Protein AF-A0A8J8KP18-F1 (afdb_monomer_lite)

pLDDT: mean 83.22, std 19.63, range [37.53, 98.75]

Structure (mmCIF, N/CA/C/O backbone):
data_AF-A0A8J8KP18-F1
#
_entry.id   AF-A0A8J8KP18-F1
#
loop_
_atom_site.group_PDB
_atom_site.id
_atom_site.type_symbol
_atom_site.label_atom_id
_atom_site.label_alt_id
_atom_site.label_comp_id
_atom_site.label_asym_id
_atom_site.label_entity_id
_atom_site.label_seq_id
_atom_site.pdbx_PDB_ins_code
_atom_site.Cartn_x
_atom_site.Cartn_y
_atom_site.Cartn_z
_atom_site.occupancy
_atom_site.B_iso_or_equiv
_atom_site.auth_seq_id
_atom_site.auth_comp_id
_atom_site.auth_asym_id
_atom_site.auth_atom_id
_atom_site.pdbx_PDB_model_num
ATOM 1 N N . MET A 1 1 ? -26.779 -84.707 -42.928 1.00 37.53 1 MET A N 1
ATOM 2 C CA . MET A 1 1 ? -25.324 -84.466 -42.802 1.00 37.53 1 MET A CA 1
ATOM 3 C C . MET A 1 1 ? -25.080 -83.561 -41.603 1.00 37.53 1 MET A C 1
ATOM 5 O O . MET A 1 1 ? -25.802 -82.592 -41.427 1.00 37.53 1 MET A O 1
ATOM 9 N N . LEU A 1 2 ? -24.128 -83.945 -40.756 1.00 44.22 2 LEU A N 1
ATOM 10 C CA . LEU A 1 2 ? -23.716 -83.293 -39.510 1.00 44.22 2 LEU A CA 1
ATOM 11 C C . LEU A 1 2 ? -22.805 -82.083 -39.802 1.00 44.22 2 LEU A C 1
ATOM 13 O O . LEU A 1 2 ? -21.944 -82.216 -40.669 1.00 44.22 2 LEU A O 1
ATOM 17 N N . ARG A 1 3 ? -22.885 -80.995 -39.017 1.00 39.28 3 ARG A N 1
ATOM 18 C CA . ARG A 1 3 ? -21.723 -80.375 -38.334 1.00 39.28 3 ARG A CA 1
ATOM 19 C C . ARG A 1 3 ? -22.136 -79.236 -37.387 1.00 39.28 3 ARG A C 1
ATOM 21 O O . ARG A 1 3 ? -22.910 -78.354 -37.732 1.00 39.28 3 ARG A O 1
ATOM 2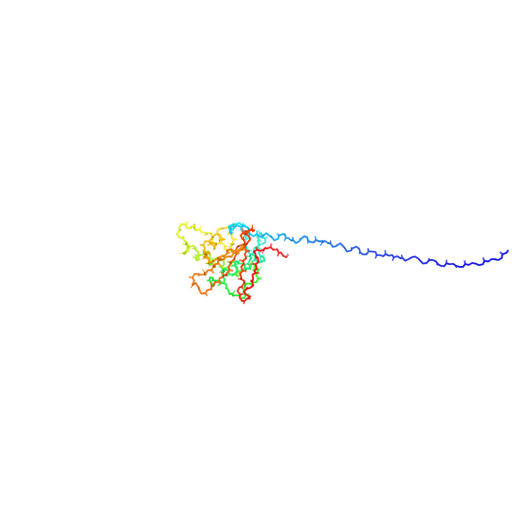8 N N . ARG A 1 4 ? -21.583 -79.328 -36.175 1.00 48.91 4 ARG A N 1
ATOM 29 C CA . ARG A 1 4 ? -21.587 -78.370 -35.059 1.00 48.91 4 ARG A CA 1
ATOM 30 C C . ARG A 1 4 ? -20.893 -77.057 -35.449 1.00 48.91 4 ARG A C 1
ATOM 32 O O . ARG A 1 4 ? -19.968 -77.110 -36.252 1.00 48.91 4 ARG A O 1
ATOM 39 N N . ASN A 1 5 ? -21.230 -75.949 -34.780 1.00 40.16 5 ASN A N 1
ATOM 40 C CA . ASN A 1 5 ? -20.270 -75.190 -33.960 1.00 40.16 5 ASN A CA 1
ATOM 41 C C . ASN A 1 5 ? -20.945 -74.079 -33.137 1.00 40.16 5 ASN A C 1
ATOM 43 O O . ASN A 1 5 ? -21.785 -73.331 -33.624 1.00 40.16 5 ASN A O 1
ATOM 47 N N . LEU A 1 6 ? -20.552 -74.025 -31.864 1.00 51.78 6 LEU A N 1
ATOM 48 C CA . LEU A 1 6 ? -20.885 -73.017 -30.860 1.00 51.78 6 LEU A CA 1
ATOM 49 C C . LEU A 1 6 ? -20.091 -71.729 -31.108 1.00 51.78 6 LEU A C 1
ATOM 51 O O . LEU A 1 6 ? -18.896 -71.806 -31.378 1.00 51.78 6 LEU A O 1
ATOM 55 N N . ALA A 1 7 ? -20.699 -70.571 -30.857 1.00 41.62 7 ALA A N 1
ATOM 56 C CA . ALA A 1 7 ? -19.970 -69.381 -30.426 1.00 41.62 7 ALA A CA 1
ATOM 57 C C . ALA A 1 7 ? -20.872 -68.520 -29.532 1.00 41.62 7 ALA A C 1
ATOM 59 O O . ALA A 1 7 ? -21.923 -68.040 -29.947 1.00 41.62 7 ALA A O 1
ATOM 60 N N . ARG A 1 8 ? -20.454 -68.381 -28.272 1.00 44.31 8 ARG A N 1
ATOM 61 C CA . ARG A 1 8 ? -20.996 -67.442 -27.288 1.00 44.31 8 ARG A CA 1
ATOM 62 C C . ARG A 1 8 ? -20.551 -66.036 -27.685 1.00 44.31 8 ARG A C 1
ATOM 64 O O . ARG A 1 8 ? -19.362 -65.852 -27.930 1.00 44.31 8 ARG A O 1
ATOM 71 N N . LEU A 1 9 ? -21.451 -65.056 -27.663 1.00 39.72 9 LEU A N 1
ATOM 72 C CA . LEU A 1 9 ? -21.063 -63.646 -27.664 1.00 39.72 9 LEU A CA 1
ATOM 73 C C . LEU A 1 9 ? -21.681 -62.959 -26.442 1.00 39.72 9 LEU A C 1
ATOM 75 O O . LEU A 1 9 ? -22.887 -62.750 -26.362 1.00 39.72 9 LEU A O 1
ATOM 79 N N . LEU A 1 10 ? -20.821 -62.680 -25.465 1.00 46.66 10 LEU A N 1
ATOM 80 C CA . LEU A 1 10 ? -21.050 -61.730 -24.382 1.00 46.66 10 LEU A CA 1
ATOM 81 C C . LEU A 1 10 ? -20.871 -60.326 -24.967 1.00 46.66 10 LEU A C 1
ATOM 83 O O . LEU A 1 10 ? -19.846 -60.082 -25.602 1.00 46.66 10 LEU A O 1
ATOM 87 N N . LEU A 1 11 ? -21.813 -59.411 -24.731 1.00 39.91 11 LEU A N 1
ATOM 88 C CA . LEU A 1 11 ? -21.579 -57.985 -24.952 1.00 39.91 11 LEU A CA 1
ATOM 89 C C . LEU A 1 11 ? -21.826 -57.212 -23.654 1.00 39.91 11 LEU A C 1
ATOM 91 O O . LEU A 1 11 ? -22.891 -57.271 -23.045 1.00 39.91 11 LEU A O 1
ATOM 95 N N . THR A 1 12 ? -20.758 -56.556 -23.232 1.00 42.47 12 THR A N 1
ATOM 96 C CA . THR A 1 12 ? -20.522 -55.810 -22.001 1.00 42.47 12 THR A CA 1
ATOM 97 C C . THR A 1 12 ? -21.304 -54.495 -21.989 1.00 42.47 12 THR A C 1
ATOM 99 O O . THR A 1 12 ? -21.245 -53.729 -22.948 1.00 42.47 12 THR A O 1
ATOM 102 N N . ALA A 1 13 ? -21.991 -54.194 -20.885 1.00 43.03 13 ALA A N 1
ATOM 103 C CA . ALA A 1 13 ? -22.559 -52.871 -20.637 1.00 43.03 13 ALA A CA 1
ATOM 104 C C . ALA A 1 13 ? -21.442 -51.913 -20.187 1.00 43.03 13 ALA A C 1
ATOM 106 O O . ALA A 1 13 ? -20.894 -52.064 -19.097 1.00 43.03 13 ALA A O 1
ATOM 107 N N . ALA A 1 14 ? -21.085 -50.943 -21.027 1.00 44.62 14 ALA A N 1
ATOM 108 C CA . ALA A 1 14 ? -20.187 -49.855 -20.653 1.00 44.62 14 ALA A CA 1
ATOM 109 C C . ALA A 1 14 ? -21.017 -48.701 -20.070 1.00 44.62 14 ALA A C 1
ATOM 111 O O . ALA A 1 14 ? -21.725 -48.011 -20.799 1.00 44.62 14 ALA A O 1
ATOM 112 N N . VAL A 1 15 ? -20.950 -48.503 -18.751 1.00 46.72 15 VAL A N 1
ATOM 113 C CA . VAL A 1 15 ? -21.490 -47.308 -18.088 1.00 46.72 15 VAL A CA 1
ATOM 114 C C . VAL A 1 15 ? -20.409 -46.233 -18.127 1.00 46.72 15 VAL A C 1
ATOM 116 O O . VAL A 1 15 ? -19.428 -46.300 -17.389 1.00 46.72 15 VAL A O 1
ATOM 119 N N . THR A 1 16 ? -20.558 -45.249 -19.008 1.00 43.06 16 THR A N 1
ATOM 120 C CA . THR A 1 16 ? -19.716 -44.051 -19.030 1.00 43.06 16 THR A CA 1
ATOM 121 C C . THR A 1 16 ? -20.241 -43.037 -18.015 1.00 43.06 16 THR A C 1
ATOM 123 O O . THR A 1 16 ? -21.253 -42.375 -18.234 1.00 43.06 16 THR A O 1
ATOM 126 N N . LEU A 1 17 ? -19.537 -42.897 -16.890 1.00 49.22 17 LEU A N 1
ATOM 127 C CA . LEU A 1 17 ? -19.678 -41.751 -15.992 1.00 49.22 17 LEU A CA 1
ATOM 128 C C . LEU A 1 17 ? -19.059 -40.527 -16.680 1.00 49.22 17 LEU A C 1
ATOM 130 O O . LEU A 1 17 ? -17.839 -40.400 -16.765 1.00 49.22 17 LEU A O 1
ATOM 134 N N . GLY A 1 18 ? -19.906 -39.645 -17.209 1.00 39.88 18 GLY A N 1
ATOM 135 C CA . GLY A 1 18 ? -19.484 -38.342 -17.711 1.00 39.88 18 GLY A CA 1
ATOM 136 C C . GLY A 1 18 ? -19.055 -37.455 -16.547 1.00 39.88 18 GLY A C 1
ATOM 137 O O . GLY A 1 18 ? -19.898 -36.930 -15.824 1.00 39.88 18 GLY A O 1
ATOM 138 N N . ILE A 1 19 ? -17.747 -37.292 -16.351 1.00 53.66 19 ILE A N 1
ATOM 139 C CA . ILE A 1 19 ? -17.216 -36.253 -15.469 1.00 53.66 19 ILE A CA 1
ATOM 140 C C . ILE A 1 19 ? -17.314 -34.940 -16.243 1.00 53.66 19 ILE A C 1
ATOM 142 O O . ILE A 1 19 ? -16.502 -34.663 -17.125 1.00 53.66 19 ILE A O 1
ATOM 146 N N . SER A 1 20 ? -18.324 -34.133 -15.928 1.00 50.19 20 SER A N 1
ATOM 147 C CA . SER A 1 20 ? -18.367 -32.737 -16.354 1.00 50.19 20 SER A CA 1
ATOM 148 C C . SER A 1 20 ? -17.272 -31.979 -15.607 1.00 50.19 20 SER A C 1
ATOM 150 O O . SER A 1 20 ? -17.487 -31.483 -14.503 1.00 50.19 20 SER A O 1
ATOM 152 N N . ALA A 1 21 ? -16.079 -31.905 -16.194 1.00 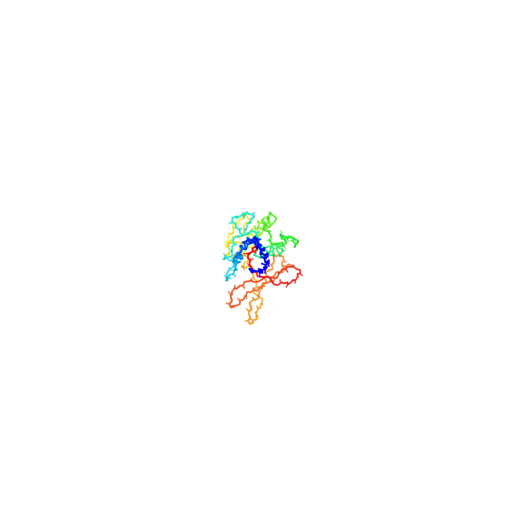49.97 21 ALA A N 1
ATOM 153 C CA . ALA A 1 21 ? -15.087 -30.922 -15.794 1.00 49.97 21 ALA A CA 1
ATOM 154 C C . ALA A 1 21 ? -15.620 -29.548 -16.216 1.00 49.97 21 ALA A C 1
ATOM 156 O O . ALA A 1 21 ? -15.448 -29.122 -17.358 1.00 49.97 21 ALA A O 1
ATOM 157 N N . ALA A 1 22 ? -16.308 -28.861 -15.304 1.00 45.72 22 ALA A N 1
ATOM 158 C CA . ALA A 1 22 ? -16.421 -27.419 -15.405 1.00 45.72 22 ALA A CA 1
ATOM 159 C C . ALA A 1 22 ? -14.992 -26.886 -15.272 1.00 45.72 22 ALA A C 1
ATOM 161 O O . ALA A 1 22 ? -14.440 -26.832 -14.175 1.00 45.72 22 ALA A O 1
ATOM 162 N N . ALA A 1 23 ? -14.361 -26.566 -16.402 1.00 44.38 23 ALA A N 1
ATOM 163 C CA . ALA A 1 23 ? -13.205 -25.695 -16.398 1.00 44.38 23 ALA A CA 1
ATOM 164 C C . ALA A 1 23 ? -13.703 -24.365 -15.828 1.00 44.38 23 ALA A C 1
ATOM 166 O O . ALA A 1 23 ? -14.296 -23.557 -16.542 1.00 44.38 23 ALA A O 1
ATOM 167 N N . GLY A 1 24 ? -13.549 -24.180 -14.516 1.00 37.81 24 GLY A N 1
ATOM 168 C CA . GLY A 1 24 ? -13.593 -22.855 -13.934 1.00 37.81 24 GLY A CA 1
ATOM 169 C C . GLY A 1 24 ? -12.534 -22.064 -14.678 1.00 37.81 24 GLY A C 1
ATOM 170 O O . GLY A 1 24 ? -11.343 -22.331 -14.528 1.00 37.81 24 GLY A O 1
ATOM 171 N N . VAL A 1 25 ? -12.959 -21.159 -15.556 1.00 42.75 25 VAL A N 1
ATOM 172 C CA . VAL A 1 25 ? -12.086 -20.070 -15.982 1.00 42.75 25 VAL A CA 1
ATOM 173 C C . VAL A 1 25 ? -11.545 -19.472 -14.685 1.00 42.75 25 VAL A C 1
ATOM 175 O O . VAL A 1 25 ? -12.370 -19.151 -13.824 1.00 42.75 25 VAL A O 1
ATOM 178 N N . PRO A 1 26 ? -10.214 -19.382 -14.481 1.00 42.69 26 PRO A N 1
ATOM 179 C CA . PRO A 1 26 ? -9.711 -18.650 -13.333 1.00 42.69 26 PRO A CA 1
ATOM 180 C C . PRO A 1 26 ? -10.384 -17.285 -13.394 1.00 42.69 26 PRO A C 1
ATOM 182 O O . PRO A 1 26 ? -10.367 -16.644 -14.451 1.00 42.69 26 PRO A O 1
ATOM 185 N N . ALA A 1 27 ? -11.070 -16.900 -12.314 1.00 40.56 27 ALA A N 1
ATOM 186 C CA . ALA A 1 27 ? -11.611 -15.559 -12.201 1.00 40.56 27 ALA A CA 1
ATOM 187 C C . ALA A 1 27 ? -10.452 -14.625 -12.545 1.00 40.56 27 ALA A C 1
ATOM 189 O O . ALA A 1 27 ? -9.392 -14.699 -11.923 1.00 40.56 27 ALA A O 1
ATOM 190 N N . SER A 1 28 ? -10.599 -13.884 -13.644 1.00 46.31 28 SER A N 1
ATOM 191 C CA . SER A 1 28 ? -9.519 -13.077 -14.186 1.00 46.31 28 SER A CA 1
ATOM 192 C C . SER A 1 28 ? -9.071 -12.120 -13.095 1.00 46.31 28 SER A C 1
ATOM 194 O O . SER A 1 28 ? -9.800 -11.189 -12.765 1.00 46.31 28 SER A O 1
ATOM 196 N N . ALA A 1 29 ? -7.878 -12.373 -12.561 1.00 51.84 29 ALA A N 1
ATOM 197 C CA . ALA A 1 29 ? -7.146 -11.473 -11.699 1.00 51.84 29 ALA A CA 1
ATOM 198 C C . ALA A 1 29 ? -7.139 -10.085 -12.339 1.00 51.84 29 ALA A C 1
ATOM 200 O O . ALA A 1 29 ? -6.414 -9.872 -13.314 1.00 51.84 29 ALA A O 1
ATOM 201 N N . HIS A 1 30 ? -7.950 -9.148 -11.839 1.00 60.38 30 HIS A N 1
ATOM 202 C CA . HIS A 1 30 ? -7.785 -7.767 -12.262 1.00 60.38 30 HIS A CA 1
ATOM 203 C C . HIS A 1 30 ? -6.461 -7.298 -11.664 1.00 60.38 30 HIS A C 1
ATOM 205 O O . HIS A 1 30 ? -6.235 -7.299 -10.452 1.00 60.38 30 HIS A O 1
ATOM 211 N N . LYS A 1 31 ? -5.522 -7.045 -12.569 1.00 58.91 31 LYS A N 1
ATOM 212 C CA . LYS A 1 31 ? -4.214 -6.505 -12.254 1.00 58.91 31 LYS A CA 1
ATOM 213 C C . LYS A 1 31 ? -4.290 -5.003 -12.410 1.00 58.91 31 LYS A C 1
ATOM 215 O O . LYS A 1 31 ? -4.893 -4.498 -13.350 1.00 58.91 31 LYS A O 1
ATOM 220 N N . VAL A 1 32 ? -3.639 -4.307 -11.497 1.00 61.47 32 VAL A N 1
ATOM 221 C CA . VAL A 1 32 ? -3.579 -2.852 -11.525 1.00 61.47 32 VAL A CA 1
ATOM 222 C C . VAL A 1 32 ? -2.628 -2.417 -12.630 1.00 61.47 32 VAL A C 1
ATOM 224 O O . VAL A 1 32 ? -1.440 -2.751 -12.593 1.00 61.47 32 VAL A O 1
ATOM 227 N N . TYR A 1 33 ? -3.138 -1.619 -13.561 1.00 63.97 33 TYR A N 1
ATOM 228 C CA . TYR A 1 33 ? -2.356 -0.959 -14.597 1.00 63.97 33 TYR A CA 1
ATOM 229 C C . TYR A 1 33 ? -2.345 0.545 -14.329 1.00 63.97 33 TYR A C 1
ATOM 231 O O . TYR A 1 33 ? -3.396 1.165 -14.236 1.00 63.97 33 TYR A O 1
ATOM 239 N N . GLY A 1 34 ? -1.167 1.164 -14.235 1.00 74.50 34 GLY A N 1
ATOM 240 C CA . GLY A 1 34 ? -1.099 2.626 -14.130 1.00 74.50 34 GLY A CA 1
ATOM 241 C C . GLY A 1 34 ? -1.108 3.152 -12.692 1.00 74.50 34 GLY A C 1
ATOM 242 O O . GLY A 1 34 ? -0.101 2.960 -12.000 1.00 74.50 34 GLY A O 1
ATOM 243 N N . SER A 1 35 ? -2.150 3.900 -12.308 1.00 85.75 35 SER A N 1
ATOM 244 C CA . SER A 1 35 ? -2.285 4.539 -10.985 1.00 85.75 35 SER A CA 1
ATOM 245 C C . SER A 1 35 ? -3.011 3.618 -10.014 1.00 85.75 35 SER A C 1
ATOM 247 O O . SER A 1 35 ? -3.837 2.801 -10.410 1.00 85.75 35 SER A O 1
ATOM 249 N N . TRP A 1 36 ? -2.725 3.753 -8.722 1.00 90.94 36 TRP A N 1
ATOM 250 C CA . TRP A 1 36 ? -3.378 2.931 -7.705 1.00 90.94 36 TRP A CA 1
ATOM 251 C C . TRP A 1 36 ? -4.834 3.325 -7.467 1.00 90.94 36 TRP A C 1
ATOM 253 O O . TRP A 1 36 ? -5.583 2.537 -6.902 1.00 90.94 36 TRP A O 1
ATOM 263 N N . SER A 1 37 ? -5.273 4.517 -7.887 1.00 87.50 37 SER A N 1
ATOM 264 C CA . SER A 1 37 ? -6.688 4.901 -7.764 1.00 87.50 37 SER A CA 1
ATOM 265 C C . SER A 1 37 ? -7.638 3.972 -8.520 1.00 87.50 37 SER A C 1
ATOM 267 O O . SER A 1 37 ? -8.823 3.952 -8.194 1.00 87.50 37 SER A O 1
ATOM 269 N N . ASP A 1 38 ? -7.111 3.224 -9.492 1.00 85.94 38 ASP A N 1
ATOM 270 C CA . ASP A 1 38 ? -7.851 2.287 -10.339 1.00 85.94 38 ASP A CA 1
ATOM 271 C C . ASP A 1 38 ? -7.909 0.871 -9.734 1.00 85.94 38 ASP A C 1
ATOM 273 O O . ASP A 1 38 ? -8.506 -0.036 -10.313 1.00 85.94 38 ASP A O 1
ATOM 277 N N . ASN A 1 39 ? -7.295 0.663 -8.563 1.00 89.25 39 ASN A N 1
ATOM 278 C CA . ASN A 1 39 ? -7.400 -0.586 -7.817 1.00 89.25 39 ASN A CA 1
ATOM 279 C C . ASN A 1 39 ? -8.847 -0.824 -7.382 1.00 89.25 39 ASN A C 1
ATOM 281 O O . ASN A 1 39 ? -9.538 0.096 -6.934 1.00 89.25 39 ASN A O 1
ATOM 285 N N . ASP A 1 40 ? -9.262 -2.090 -7.401 1.00 90.56 40 ASP A N 1
ATOM 286 C CA . ASP A 1 40 ? -10.551 -2.465 -6.838 1.00 90.56 40 ASP A CA 1
ATOM 287 C C . ASP A 1 40 ? -10.641 -2.127 -5.353 1.00 90.56 40 ASP A C 1
ATOM 289 O O . ASP A 1 40 ? -9.659 -2.152 -4.596 1.00 90.56 40 ASP A O 1
ATOM 293 N N . GLN A 1 41 ? -11.865 -1.814 -4.940 1.00 93.94 41 GLN A N 1
ATOM 294 C CA . GLN A 1 41 ? -12.146 -1.517 -3.552 1.00 93.94 41 GLN A CA 1
ATOM 295 C C . GLN A 1 41 ? -11.936 -2.762 -2.690 1.00 93.94 41 GLN A C 1
ATOM 297 O O . GLN A 1 41 ? -12.446 -3.836 -3.021 1.00 93.94 41 GLN A O 1
ATOM 302 N N . LEU A 1 42 ? -11.251 -2.594 -1.555 1.00 95.50 42 LEU A N 1
ATOM 303 C CA . LEU A 1 42 ? -11.127 -3.639 -0.539 1.00 95.50 42 LEU A CA 1
ATOM 304 C C . LEU A 1 42 ? -12.034 -3.367 0.654 1.00 95.50 42 LEU A C 1
ATOM 306 O O . LEU A 1 42 ? -12.125 -2.231 1.120 1.00 95.50 42 LEU A O 1
ATOM 310 N N . CYS A 1 43 ? -12.682 -4.397 1.182 1.00 94.25 43 CYS A N 1
ATOM 311 C CA . CYS A 1 43 ? -13.495 -4.299 2.391 1.00 94.25 43 CYS A CA 1
ATOM 312 C C . CYS A 1 43 ? -13.782 -5.692 2.979 1.00 94.25 43 CYS A C 1
ATOM 314 O O . CYS A 1 43 ? -13.490 -6.716 2.367 1.00 94.25 43 CYS A O 1
ATOM 316 N N . ALA A 1 44 ? -14.349 -5.735 4.187 1.00 90.69 44 ALA A N 1
ATOM 317 C CA . ALA A 1 44 ? -14.599 -6.990 4.904 1.00 90.69 44 ALA A CA 1
ATOM 318 C C . ALA A 1 44 ? -15.912 -7.699 4.525 1.00 90.69 44 ALA A C 1
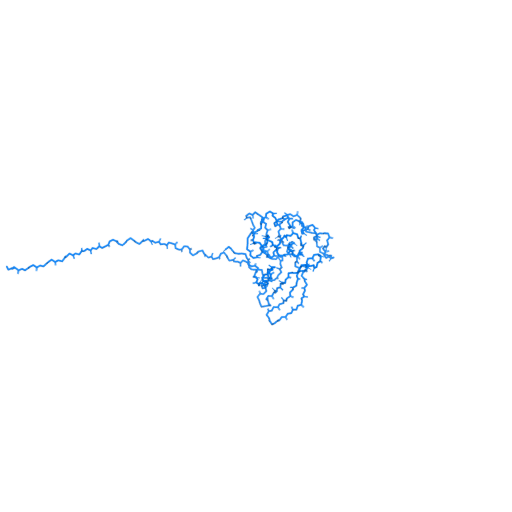ATOM 320 O O . ALA A 1 44 ? -16.223 -8.757 5.068 1.00 90.69 44 ALA A O 1
ATOM 321 N N . VAL A 1 45 ? -16.706 -7.117 3.623 1.00 85.75 45 VAL A N 1
ATOM 322 C CA . VAL A 1 45 ? -18.004 -7.659 3.189 1.00 85.75 45 VAL A CA 1
ATOM 323 C C . VAL A 1 45 ? -17.941 -8.125 1.734 1.00 85.75 45 VAL A C 1
ATOM 325 O O . VAL A 1 45 ? -17.014 -7.796 1.008 1.00 85.75 45 VAL A O 1
ATOM 328 N N . SER A 1 46 ? -18.921 -8.908 1.284 1.00 76.94 46 SER A N 1
ATOM 329 C CA . SER A 1 46 ? -18.868 -9.608 -0.011 1.00 76.94 46 SER A CA 1
ATOM 330 C C . SER A 1 46 ? -19.036 -8.728 -1.259 1.00 76.94 46 SER A C 1
ATOM 332 O O . SER A 1 46 ? -18.984 -9.244 -2.371 1.00 76.94 46 SER A O 1
ATOM 334 N N . THR A 1 47 ? -19.266 -7.421 -1.116 1.00 85.06 47 THR A N 1
ATOM 335 C CA . THR A 1 47 ? -19.513 -6.504 -2.246 1.00 85.06 47 THR A CA 1
ATOM 336 C C . THR A 1 47 ? -18.237 -5.974 -2.903 1.00 85.06 47 THR A C 1
ATOM 338 O O . THR A 1 47 ? -18.316 -5.164 -3.821 1.00 85.06 47 THR A O 1
ATOM 341 N N . CYS A 1 48 ? -17.068 -6.366 -2.407 1.00 89.25 48 CYS A N 1
ATOM 342 C CA . CYS A 1 48 ? -15.762 -5.828 -2.773 1.00 89.25 48 CYS A CA 1
ATOM 343 C C . CYS A 1 48 ? -14.710 -6.951 -2.750 1.00 89.25 48 CYS A C 1
ATOM 345 O O . CYS A 1 48 ? -14.990 -8.071 -2.314 1.00 89.25 48 CYS A O 1
ATOM 347 N N . VAL A 1 49 ? -13.485 -6.652 -3.183 1.00 91.19 49 VAL A N 1
ATOM 348 C CA . VAL A 1 49 ? -12.379 -7.610 -3.099 1.00 91.19 49 VAL A CA 1
ATOM 349 C C . VAL A 1 49 ? -11.985 -7.785 -1.634 1.00 91.19 49 VAL A C 1
ATOM 351 O O . VAL A 1 49 ? -11.609 -6.833 -0.956 1.00 91.19 49 VAL A O 1
ATOM 354 N N . ASN A 1 50 ? -12.048 -9.015 -1.133 1.00 93.69 50 ASN A N 1
ATOM 355 C CA . ASN A 1 50 ? -11.708 -9.327 0.255 1.00 93.69 50 ASN A CA 1
ATOM 356 C C . ASN A 1 50 ? -10.622 -10.401 0.389 1.00 93.69 50 ASN A C 1
ATOM 358 O O . ASN A 1 50 ? -10.255 -10.748 1.507 1.00 93.69 50 ASN A O 1
ATOM 362 N N . THR A 1 51 ? -10.081 -10.908 -0.722 1.00 92.50 51 THR A N 1
ATOM 363 C CA . THR A 1 51 ? -8.979 -11.876 -0.714 1.00 92.50 51 THR A CA 1
ATOM 364 C C . THR A 1 51 ? -7.981 -11.633 -1.852 1.00 92.50 51 THR A C 1
ATOM 366 O O . THR A 1 51 ? -8.295 -10.968 -2.838 1.00 92.50 51 THR A O 1
ATOM 369 N N . GLY A 1 52 ? -6.759 -12.158 -1.722 1.00 90.88 52 GLY A N 1
ATOM 370 C CA . GLY A 1 52 ? -5.757 -12.186 -2.798 1.00 90.88 52 GLY A CA 1
ATOM 371 C C . GLY A 1 52 ? -4.537 -11.286 -2.573 1.00 90.88 52 GLY A C 1
ATOM 372 O O . GLY A 1 52 ? -4.311 -10.756 -1.483 1.00 90.88 52 GLY A O 1
ATOM 373 N N . ASN A 1 53 ? -3.701 -11.126 -3.604 1.00 91.75 53 ASN A N 1
ATOM 374 C CA . ASN A 1 53 ? -2.453 -10.365 -3.483 1.00 91.75 53 ASN A CA 1
ATOM 375 C C . ASN A 1 53 ? -2.691 -8.860 -3.347 1.00 91.75 53 ASN A C 1
ATOM 377 O O . ASN A 1 53 ? -1.921 -8.200 -2.652 1.00 91.75 53 ASN A O 1
ATOM 381 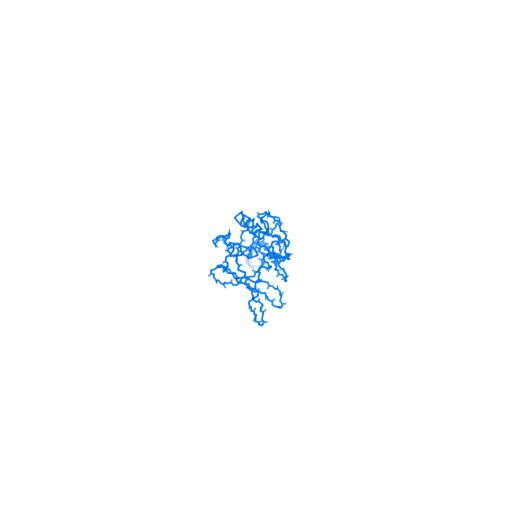N N . LEU A 1 54 ? -3.773 -8.323 -3.916 1.00 92.50 54 LEU A N 1
ATOM 382 C CA . LEU A 1 54 ? -4.154 -6.925 -3.707 1.00 92.50 54 LEU A CA 1
ATOM 383 C C . LEU A 1 54 ? -4.438 -6.624 -2.222 1.00 92.50 54 LEU A C 1
ATOM 385 O O . LEU A 1 54 ? -3.993 -5.601 -1.700 1.00 92.50 54 LEU A O 1
ATOM 389 N N . VAL A 1 55 ? -5.077 -7.558 -1.508 1.00 95.00 55 VAL A N 1
ATOM 390 C CA . VAL A 1 55 ? -5.249 -7.467 -0.048 1.00 95.00 55 VAL A CA 1
ATOM 391 C C . VAL A 1 55 ? -3.901 -7.541 0.669 1.00 95.00 55 VAL A C 1
ATOM 393 O O . VAL A 1 55 ? -3.635 -6.726 1.551 1.00 95.00 55 VAL A O 1
ATOM 396 N N . ARG A 1 56 ? -3.006 -8.451 0.260 1.00 95.19 56 ARG A N 1
ATOM 397 C CA . ARG A 1 56 ? -1.652 -8.557 0.841 1.00 95.19 56 ARG A CA 1
ATOM 398 C C . ARG A 1 56 ? -0.819 -7.297 0.635 1.00 95.19 56 ARG A C 1
ATOM 400 O O . ARG A 1 56 ? -0.061 -6.939 1.537 1.00 95.19 56 ARG A O 1
ATOM 407 N N . LEU A 1 57 ? -0.952 -6.619 -0.508 1.00 95.19 57 LEU A N 1
ATOM 408 C CA . LEU A 1 57 ? -0.320 -5.321 -0.742 1.00 95.19 57 LEU A CA 1
ATOM 409 C C . LEU A 1 57 ? -0.787 -4.320 0.318 1.00 95.19 57 LEU A C 1
ATOM 411 O O . LEU A 1 57 ? 0.041 -3.710 0.996 1.00 95.19 57 LEU A O 1
ATOM 415 N N . TRP A 1 58 ? -2.102 -4.195 0.508 1.00 97.19 58 TRP A N 1
ATOM 416 C CA . TRP A 1 58 ? -2.646 -3.277 1.503 1.00 97.19 58 TRP A CA 1
ATOM 417 C C . TRP A 1 58 ? -2.206 -3.623 2.931 1.00 97.19 58 TRP A C 1
ATOM 419 O O . TRP A 1 58 ? -1.704 -2.769 3.656 1.00 97.19 58 TRP A O 1
ATOM 429 N N . GLN A 1 59 ? -2.294 -4.892 3.328 1.00 97.31 59 GLN A N 1
ATOM 430 C CA . GLN A 1 59 ? -1.817 -5.358 4.634 1.00 97.31 59 GLN A CA 1
ATOM 431 C C . GLN A 1 59 ? -0.320 -5.087 4.841 1.00 97.31 59 GLN A C 1
ATOM 433 O O . GLN A 1 59 ? 0.111 -4.749 5.942 1.00 97.31 59 GLN A O 1
ATOM 438 N N . THR A 1 60 ? 0.479 -5.172 3.778 1.00 96.38 60 THR A N 1
ATOM 439 C CA . THR A 1 60 ? 1.909 -4.849 3.811 1.00 96.38 60 THR A CA 1
ATOM 440 C C . THR A 1 60 ? 2.151 -3.349 4.037 1.00 96.38 60 THR A C 1
ATOM 442 O O . THR A 1 60 ? 3.051 -2.984 4.796 1.00 96.38 60 THR A O 1
ATOM 445 N N . ILE A 1 61 ? 1.314 -2.475 3.467 1.00 97.12 61 ILE A N 1
ATOM 446 C CA . ILE A 1 61 ? 1.309 -1.031 3.762 1.00 97.12 61 ILE A CA 1
ATOM 447 C C . ILE A 1 61 ? 0.944 -0.784 5.231 1.00 97.12 61 ILE A C 1
ATOM 449 O O . ILE A 1 61 ? 1.667 -0.082 5.936 1.00 97.12 61 ILE A O 1
ATOM 453 N N . LEU A 1 62 ? -0.120 -1.416 5.737 1.00 97.69 62 LEU A N 1
ATOM 454 C CA . LEU A 1 62 ? -0.523 -1.304 7.145 1.00 97.69 62 LEU A CA 1
ATOM 455 C C . LEU A 1 62 ? 0.571 -1.799 8.104 1.00 97.69 62 LEU A C 1
ATOM 457 O O . LEU A 1 62 ? 0.798 -1.209 9.164 1.00 97.69 62 LEU A O 1
ATOM 461 N N . TYR A 1 63 ? 1.288 -2.856 7.724 1.00 96.00 63 TYR A N 1
ATOM 462 C CA . TYR A 1 63 ? 2.451 -3.339 8.458 1.00 96.00 63 TYR A CA 1
ATOM 463 C C . TYR A 1 63 ? 3.579 -2.307 8.497 1.00 96.00 63 TYR A C 1
ATOM 465 O O . TYR A 1 63 ? 4.154 -2.081 9.569 1.00 96.00 63 TYR A O 1
ATOM 473 N N . ALA A 1 64 ? 3.879 -1.661 7.366 1.00 95.81 64 ALA A N 1
ATOM 474 C CA . ALA A 1 64 ? 4.881 -0.599 7.284 1.00 95.81 64 ALA A CA 1
ATOM 475 C C . ALA A 1 64 ? 4.548 0.578 8.211 1.00 95.81 64 ALA A C 1
ATOM 477 O O . ALA A 1 64 ? 5.425 1.159 8.846 1.00 95.81 64 ALA A O 1
ATOM 478 N N . GLU A 1 65 ? 3.257 0.857 8.358 1.00 96.12 65 GLU A N 1
ATOM 479 C CA . GLU A 1 65 ? 2.704 1.904 9.220 1.00 96.12 65 GLU A CA 1
ATOM 480 C C . GLU A 1 65 ? 2.618 1.499 10.698 1.00 96.12 65 GLU A C 1
ATOM 482 O O . GLU A 1 65 ? 2.208 2.295 11.540 1.00 96.12 65 GLU A O 1
ATOM 487 N N . LYS A 1 66 ? 3.023 0.265 11.034 1.00 95.81 66 LYS A N 1
ATOM 488 C CA . LYS A 1 66 ? 2.890 -0.344 12.369 1.00 95.81 66 LYS A CA 1
ATOM 489 C C . LYS A 1 66 ? 1.442 -0.449 12.864 1.00 95.81 66 LYS A C 1
ATOM 491 O O . LYS A 1 66 ? 1.209 -0.538 14.066 1.00 95.81 66 LYS A O 1
ATOM 496 N N . LEU A 1 67 ? 0.481 -0.487 11.945 1.00 97.19 67 LEU A N 1
ATOM 497 C CA . LEU A 1 67 ? -0.950 -0.602 12.242 1.00 97.19 67 LEU A CA 1
ATOM 498 C C . LEU A 1 67 ? -1.459 -2.043 12.179 1.00 97.19 67 LEU A C 1
ATOM 500 O O . LEU A 1 67 ? -2.526 -2.334 12.711 1.00 97.19 67 LEU A O 1
ATOM 504 N N . LEU A 1 68 ? -0.697 -2.931 11.542 1.00 96.62 68 LEU A N 1
ATOM 505 C CA . LEU A 1 68 ? -0.996 -4.352 11.432 1.00 96.62 68 LEU A CA 1
ATOM 506 C C . LEU A 1 68 ? 0.263 -5.165 11.779 1.00 96.62 68 LEU A C 1
ATOM 508 O O . LEU A 1 68 ? 1.364 -4.816 11.327 1.00 96.62 68 LEU A O 1
ATOM 512 N N . PRO A 1 69 ? 0.170 -6.215 12.610 1.00 94.69 69 PRO A N 1
ATOM 513 C CA . PRO A 1 69 ? 1.302 -7.093 12.844 1.00 94.69 69 PRO A CA 1
ATOM 514 C C . PRO A 1 69 ? 1.571 -7.931 11.593 1.00 94.69 69 PRO A C 1
ATOM 516 O O . PRO A 1 69 ? 0.697 -8.215 10.782 1.00 94.69 69 PRO A O 1
ATOM 519 N N . GLN A 1 70 ? 2.817 -8.361 11.446 1.00 91.94 70 GLN A N 1
ATOM 520 C CA . GLN A 1 70 ? 3.253 -9.095 10.260 1.00 91.94 70 GLN A CA 1
ATOM 521 C C . GLN A 1 70 ? 2.526 -10.436 10.064 1.00 91.94 70 GLN A C 1
ATOM 523 O O . GLN A 1 70 ? 2.391 -10.898 8.934 1.00 91.94 70 GLN A O 1
ATOM 528 N N . ALA A 1 71 ? 2.100 -11.069 11.162 1.00 92.56 71 ALA A N 1
ATOM 529 C CA . ALA A 1 71 ? 1.388 -12.346 11.139 1.00 92.56 71 ALA A CA 1
ATOM 530 C C . ALA A 1 71 ? 0.023 -12.250 10.439 1.00 92.56 71 ALA A C 1
ATOM 532 O O . ALA A 1 71 ? -0.421 -13.242 9.873 1.00 92.56 71 ALA A O 1
ATOM 533 N N . ASP A 1 72 ? -0.569 -11.054 10.398 1.00 95.56 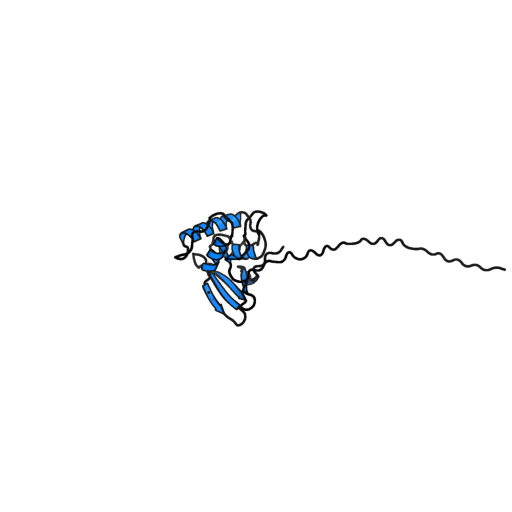72 ASP A N 1
ATOM 534 C CA . ASP A 1 72 ? -1.875 -10.801 9.787 1.00 95.56 72 ASP A CA 1
ATOM 535 C C . ASP A 1 72 ? -1.756 -10.377 8.306 1.00 95.56 72 ASP A C 1
ATOM 537 O O . ASP A 1 72 ? -2.714 -9.897 7.709 1.00 95.56 72 ASP A O 1
ATOM 541 N N . ILE A 1 73 ? -0.575 -10.530 7.684 1.00 94.75 73 ILE A N 1
ATOM 542 C CA . ILE A 1 73 ? -0.407 -10.407 6.224 1.00 94.75 73 ILE A CA 1
ATOM 543 C C . ILE A 1 73 ? -0.711 -11.767 5.580 1.00 94.75 73 ILE A C 1
ATOM 545 O O . ILE A 1 73 ? 0.186 -12.510 5.143 1.00 94.75 73 ILE A O 1
ATOM 549 N N . ASP A 1 74 ? -1.993 -12.101 5.546 1.00 93.81 74 ASP A N 1
ATOM 550 C CA . ASP A 1 74 ? -2.545 -13.377 5.084 1.00 93.81 74 ASP A CA 1
ATOM 551 C C . ASP A 1 74 ? -3.209 -13.281 3.701 1.00 93.81 74 ASP A C 1
ATOM 553 O O . ASP A 1 74 ? -3.226 -14.262 2.953 1.00 93.81 74 ASP A O 1
ATOM 557 N N . GLY A 1 75 ? -3.610 -12.084 3.279 1.00 93.62 75 GLY A N 1
ATOM 558 C CA . GLY A 1 75 ? -4.380 -11.853 2.064 1.00 93.62 75 GLY A CA 1
ATOM 559 C C . GLY A 1 75 ? -5.877 -12.034 2.238 1.00 93.62 75 GLY A C 1
ATOM 560 O O . GLY A 1 75 ? -6.537 -12.240 1.227 1.00 93.62 75 GLY A O 1
ATOM 561 N N . GLU A 1 76 ? -6.394 -11.952 3.464 1.00 95.19 76 GLU A N 1
ATOM 562 C CA . GLU A 1 76 ? -7.818 -11.929 3.795 1.00 95.19 76 GLU A CA 1
ATOM 563 C C . GLU A 1 76 ? -8.186 -10.599 4.472 1.00 95.19 76 GLU A C 1
ATOM 565 O O . GLU A 1 76 ? -7.663 -10.211 5.520 1.00 95.19 76 GLU A O 1
ATOM 570 N N . PHE A 1 77 ? -9.122 -9.858 3.882 1.00 96.44 77 PHE A N 1
ATOM 571 C CA . PHE A 1 77 ? -9.551 -8.563 4.400 1.00 96.44 77 PHE A CA 1
ATOM 572 C C . PHE A 1 77 ? -10.585 -8.762 5.517 1.00 96.44 77 PHE A C 1
ATOM 574 O O . PHE A 1 77 ? -11.778 -8.538 5.348 1.00 96.44 77 PHE A O 1
ATOM 581 N N . GLY A 1 78 ? -10.126 -9.227 6.678 1.00 96.25 78 GLY A N 1
ATOM 582 C CA . GLY A 1 78 ? -10.958 -9.398 7.869 1.00 96.25 78 GLY A CA 1
ATOM 583 C C . GLY A 1 78 ? -11.159 -8.114 8.685 1.00 96.25 78 GLY A C 1
ATOM 584 O O . GLY A 1 78 ? -10.692 -7.026 8.339 1.00 96.25 78 GLY A O 1
ATOM 585 N N . SER A 1 79 ? -11.803 -8.256 9.847 1.00 96.62 79 SER A N 1
ATOM 586 C CA . SER A 1 79 ? -12.045 -7.156 10.796 1.00 96.62 79 SER A CA 1
ATOM 587 C C . SER A 1 79 ? -10.759 -6.476 11.283 1.00 96.62 79 SER A C 1
ATOM 589 O O . SER A 1 79 ? -10.744 -5.262 11.483 1.00 96.62 79 SER A O 1
ATOM 591 N N . GLN A 1 80 ? -9.665 -7.230 11.429 1.00 97.56 80 GLN A N 1
ATOM 592 C CA . GLN A 1 80 ? -8.355 -6.683 11.797 1.00 97.56 80 GLN A CA 1
ATOM 593 C C . GLN A 1 80 ? -7.824 -5.727 10.720 1.00 97.56 80 GLN A C 1
ATOM 595 O O . GLN A 1 80 ? -7.438 -4.601 11.032 1.00 97.56 80 GLN A O 1
ATOM 600 N N . SER A 1 81 ? -7.903 -6.132 9.447 1.00 98.31 81 SER A N 1
ATOM 601 C CA . SER A 1 81 ? -7.522 -5.293 8.304 1.00 98.31 81 SER A CA 1
ATOM 602 C C . SER A 1 81 ? -8.406 -4.048 8.202 1.00 98.31 81 SER A C 1
ATOM 604 O O . SER A 1 81 ? -7.889 -2.949 8.004 1.00 98.31 81 SER A O 1
ATOM 606 N N . ALA A 1 82 ? -9.720 -4.178 8.416 1.00 98.31 82 ALA A N 1
ATOM 607 C CA . ALA A 1 82 ? -10.642 -3.040 8.424 1.00 98.31 82 ALA A CA 1
ATOM 608 C C . ALA A 1 82 ? -10.311 -2.029 9.540 1.00 98.31 82 ALA A C 1
ATOM 610 O O . ALA A 1 82 ? -10.183 -0.833 9.282 1.00 98.31 82 ALA A O 1
ATOM 611 N N . ASN A 1 83 ? -10.080 -2.495 10.770 1.00 98.50 83 ASN A N 1
ATOM 612 C CA . ASN A 1 83 ? -9.717 -1.628 11.896 1.00 98.50 83 ASN A CA 1
ATOM 613 C C . ASN A 1 83 ? -8.360 -0.937 11.691 1.00 98.50 83 ASN A C 1
ATOM 615 O O . ASN A 1 83 ? -8.216 0.256 11.967 1.00 98.50 83 ASN A O 1
ATOM 619 N N . ALA A 1 84 ? -7.365 -1.661 11.176 1.00 98.56 84 ALA A N 1
ATOM 620 C CA . ALA A 1 84 ? -6.074 -1.082 10.820 1.00 98.56 84 ALA A CA 1
ATOM 621 C C . ALA A 1 84 ? -6.211 -0.042 9.692 1.00 98.56 84 ALA A C 1
ATOM 623 O O . ALA A 1 84 ? -5.574 1.009 9.750 1.00 98.56 84 ALA A O 1
ATOM 624 N N . THR A 1 85 ? -7.104 -0.278 8.726 1.00 98.69 85 THR A N 1
ATOM 625 C CA . THR A 1 85 ? -7.434 0.671 7.649 1.00 98.69 85 THR A CA 1
ATOM 626 C C . THR A 1 85 ? -8.053 1.953 8.196 1.00 98.69 85 THR A C 1
ATOM 628 O O . THR A 1 85 ? -7.601 3.035 7.836 1.00 98.69 85 THR A O 1
ATOM 631 N N . ILE A 1 86 ? -8.997 1.860 9.141 1.00 98.75 86 ILE A N 1
ATOM 632 C CA . ILE A 1 86 ? -9.555 3.034 9.838 1.00 98.75 86 ILE A CA 1
ATOM 633 C C . ILE A 1 86 ? -8.435 3.866 10.471 1.00 98.75 86 ILE A C 1
ATOM 635 O O . ILE A 1 86 ? -8.407 5.093 10.349 1.00 98.75 86 ILE A O 1
ATOM 639 N N . ASN A 1 87 ? -7.497 3.211 11.159 1.00 98.56 87 ASN A N 1
ATOM 640 C CA . ASN A 1 87 ? -6.379 3.904 11.796 1.00 98.56 87 ASN A CA 1
ATOM 641 C C . ASN A 1 87 ? -5.443 4.545 10.766 1.00 98.56 87 ASN A C 1
ATOM 643 O O . ASN A 1 87 ? -4.996 5.672 10.979 1.00 98.56 87 ASN A O 1
ATOM 647 N N . TRP A 1 88 ? -5.208 3.880 9.636 1.00 98.38 88 TRP A N 1
ATOM 648 C CA . TRP A 1 88 ? -4.424 4.428 8.535 1.00 98.38 88 TRP A CA 1
ATOM 649 C C . TRP A 1 88 ? -5.086 5.667 7.933 1.00 98.38 88 TRP A C 1
ATOM 651 O O . TRP A 1 88 ? -4.424 6.686 7.763 1.00 98.38 88 TRP A O 1
ATOM 661 N N . GLN A 1 89 ? -6.397 5.625 7.677 1.00 98.56 89 GLN A N 1
ATOM 662 C CA . GLN A 1 89 ? -7.153 6.747 7.112 1.00 98.56 89 GLN A CA 1
ATOM 663 C C . GLN A 1 89 ? -7.145 7.958 8.054 1.00 98.56 89 GLN A C 1
ATOM 665 O O . GLN A 1 89 ? -6.912 9.089 7.624 1.00 98.56 89 GLN A O 1
ATOM 670 N N . LYS A 1 90 ? -7.319 7.727 9.365 1.00 98.44 90 LYS A N 1
ATOM 671 C CA . LYS A 1 90 ? -7.166 8.770 10.394 1.00 98.44 90 LYS A CA 1
ATOM 672 C C . LYS A 1 90 ? -5.762 9.363 10.378 1.00 98.44 90 LYS A C 1
ATOM 674 O O . LYS A 1 90 ? -5.619 10.582 10.322 1.00 98.44 90 LYS A O 1
ATOM 679 N N . GLN A 1 91 ? -4.739 8.508 10.391 1.00 97.38 91 GLN A N 1
ATOM 680 C CA . GLN A 1 91 ? -3.343 8.931 10.365 1.00 97.38 91 GLN A CA 1
ATOM 681 C C . GLN A 1 91 ? -3.044 9.751 9.106 1.00 97.38 91 GLN A C 1
ATOM 683 O O . GLN A 1 91 ? -2.481 10.835 9.224 1.00 97.38 91 GLN A O 1
ATOM 688 N N . TYR A 1 92 ? -3.485 9.285 7.932 1.00 96.62 92 TYR A N 1
ATOM 689 C CA . TYR A 1 92 ? -3.398 10.009 6.668 1.00 96.62 92 TYR A CA 1
ATOM 690 C C . TYR A 1 92 ? -4.041 11.380 6.759 1.00 96.62 92 TYR A C 1
ATOM 692 O O . TYR A 1 92 ? -3.381 12.372 6.484 1.00 96.62 92 TYR A O 1
ATOM 700 N N . ASN A 1 93 ? -5.280 11.484 7.227 1.00 97.06 93 ASN A N 1
ATOM 701 C CA . ASN A 1 93 ? -5.923 12.785 7.362 1.00 97.06 93 ASN A CA 1
ATOM 702 C C . ASN A 1 93 ? -5.168 13.752 8.285 1.00 97.06 93 ASN A C 1
ATOM 704 O O . ASN A 1 93 ? -5.193 14.955 8.031 1.00 97.06 93 ASN A O 1
ATOM 708 N N . SER A 1 94 ? -4.465 13.250 9.304 1.00 96.06 94 SER A N 1
ATOM 709 C CA . SER A 1 94 ? -3.645 14.071 10.202 1.00 96.06 94 SER A CA 1
ATOM 710 C C . SER A 1 94 ? -2.286 14.485 9.628 1.00 96.06 94 SER A C 1
ATOM 712 O O . SER A 1 94 ? -1.736 15.486 10.078 1.00 96.06 94 SER A O 1
ATOM 714 N N . ASN A 1 95 ? -1.717 13.739 8.676 1.00 92.94 95 ASN A N 1
ATOM 715 C CA . ASN A 1 95 ? -0.353 13.973 8.178 1.00 92.94 95 ASN A CA 1
ATOM 716 C C . ASN A 1 95 ? -0.211 13.897 6.647 1.00 92.94 95 ASN A C 1
ATOM 718 O O . ASN A 1 95 ? 0.881 13.660 6.123 1.00 92.94 95 ASN A O 1
ATOM 722 N N . ARG A 1 96 ? -1.316 14.056 5.920 1.00 92.19 96 ARG A N 1
ATOM 723 C CA . ARG A 1 96 ? -1.343 14.002 4.459 1.00 92.19 96 ARG A CA 1
ATOM 724 C C . ARG A 1 96 ? -0.470 15.100 3.843 1.00 92.19 96 ARG A C 1
ATOM 726 O O . ARG A 1 96 ? -0.349 16.181 4.425 1.00 92.19 96 ARG A O 1
ATOM 733 N N . PRO A 1 97 ? 0.100 14.863 2.646 1.00 89.62 97 PRO A N 1
ATOM 734 C CA . PRO A 1 97 ? 0.840 15.886 1.916 1.00 89.62 97 PRO A CA 1
ATOM 735 C C . PRO A 1 97 ? 0.020 17.166 1.709 1.00 89.62 97 PRO A C 1
ATOM 737 O O . PRO A 1 97 ? -1.203 17.118 1.550 1.00 89.62 97 PRO A O 1
ATOM 740 N N . ALA A 1 98 ? 0.696 18.315 1.660 1.00 89.88 98 ALA A N 1
ATOM 741 C CA . ALA A 1 98 ? 0.045 19.587 1.361 1.00 89.88 98 ALA A CA 1
ATOM 742 C C . ALA A 1 98 ? -0.704 19.512 0.017 1.00 89.88 98 ALA A C 1
ATOM 744 O O . ALA A 1 98 ? -0.173 19.017 -0.977 1.00 89.88 98 ALA A O 1
ATOM 745 N N . GLY A 1 99 ? -1.953 19.982 -0.000 1.00 89.56 99 GLY A N 1
ATOM 746 C CA . GLY A 1 99 ? -2.824 19.923 -1.178 1.00 89.56 99 GLY A CA 1
ATOM 747 C C . GLY A 1 99 ? -3.511 18.572 -1.418 1.00 89.56 99 GLY A C 1
ATOM 748 O O . GLY A 1 99 ? -4.343 18.483 -2.317 1.00 89.56 99 GLY A O 1
ATOM 749 N N . ALA A 1 100 ? -3.226 17.535 -0.622 1.00 92.31 100 ALA A N 1
ATOM 750 C CA . ALA A 1 100 ? -3.995 16.295 -0.672 1.00 92.31 100 ALA A CA 1
ATOM 751 C C . ALA A 1 100 ? -5.376 16.464 0.003 1.00 92.31 100 ALA A C 1
ATOM 753 O O . ALA A 1 100 ? -5.475 17.143 1.037 1.00 92.31 100 ALA A O 1
ATOM 754 N N . PRO A 1 101 ? -6.443 15.853 -0.549 1.00 93.88 101 PRO A N 1
ATOM 755 C CA . PRO A 1 101 ? -7.781 15.939 0.026 1.00 93.88 101 PRO A CA 1
ATOM 756 C C . PRO A 1 101 ? -7.880 15.181 1.358 1.00 93.88 101 PRO A C 1
ATOM 758 O O . PRO A 1 101 ? -7.106 14.262 1.631 1.00 93.88 101 PRO A O 1
ATOM 761 N N . THR A 1 102 ? -8.861 15.557 2.184 1.00 96.69 102 THR A N 1
ATOM 762 C CA . THR A 1 102 ? -9.350 14.665 3.247 1.00 96.69 102 THR A CA 1
ATOM 763 C C . THR A 1 102 ? -9.987 13.446 2.605 1.00 96.69 102 THR A C 1
ATOM 765 O O . THR A 1 102 ? -10.697 13.594 1.613 1.00 96.69 102 THR A O 1
ATOM 768 N N . ILE A 1 103 ? -9.738 12.275 3.179 1.00 97.50 103 ILE A N 1
ATOM 769 C CA . ILE A 1 103 ? -10.357 11.020 2.754 1.00 97.50 103 ILE A CA 1
ATOM 770 C C . ILE A 1 103 ? -11.361 10.531 3.795 1.00 97.50 103 ILE A C 1
ATOM 772 O O . ILE A 1 103 ? -11.265 10.895 4.973 1.00 97.50 103 ILE A O 1
ATOM 776 N N . ASP A 1 104 ? -12.296 9.693 3.369 1.00 97.56 104 ASP A N 1
ATOM 777 C CA . ASP A 1 104 ? -13.264 9.069 4.266 1.00 97.56 104 ASP A CA 1
ATOM 778 C C . ASP A 1 104 ? -12.589 8.080 5.232 1.00 97.56 104 ASP A C 1
ATOM 780 O O . ASP A 1 104 ? -11.535 7.504 4.950 1.00 97.56 104 ASP A O 1
ATOM 784 N N . VAL A 1 105 ? -13.178 7.933 6.422 1.00 98.44 105 VAL A N 1
ATOM 785 C CA . VAL A 1 105 ? -12.691 7.047 7.490 1.00 98.44 105 VAL A CA 1
ATOM 786 C C . VAL A 1 105 ? -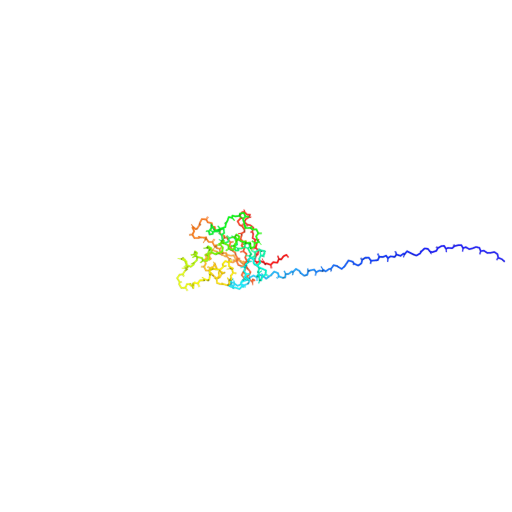13.740 5.967 7.743 1.00 98.44 105 VAL A C 1
ATOM 788 O O . VAL A 1 105 ? -14.531 6.053 8.681 1.00 98.44 105 VAL A O 1
ATOM 791 N N . ASP A 1 106 ? -13.766 4.971 6.869 1.00 97.44 106 ASP A N 1
ATOM 792 C CA . ASP A 1 106 ? -14.786 3.919 6.794 1.00 97.44 106 ASP A CA 1
ATOM 793 C C . ASP A 1 106 ? -14.214 2.498 6.955 1.00 97.44 106 ASP A C 1
ATOM 795 O O . ASP A 1 106 ? -14.965 1.532 7.103 1.00 97.44 106 ASP A O 1
ATOM 799 N N . GLY A 1 107 ? -12.884 2.354 6.970 1.00 97.81 107 GLY A N 1
ATOM 800 C CA . GLY A 1 107 ? -12.207 1.059 7.022 1.00 97.81 107 GLY A CA 1
ATOM 801 C C . GLY A 1 107 ? -12.208 0.295 5.703 1.00 97.81 107 GLY A C 1
ATOM 802 O O . GLY A 1 107 ? -11.818 -0.875 5.686 1.00 97.81 107 GLY A O 1
ATOM 803 N N . TRP A 1 108 ? -12.644 0.928 4.616 1.00 97.56 108 TRP A N 1
ATOM 804 C CA . TRP A 1 108 ? -12.614 0.386 3.265 1.00 97.56 108 TRP A CA 1
ATOM 805 C C . TRP A 1 108 ? -11.444 0.996 2.495 1.00 97.56 108 TRP A C 1
ATOM 807 O O . TRP A 1 108 ? -11.045 2.142 2.697 1.00 97.56 108 TRP A O 1
ATOM 817 N N . VAL A 1 109 ? -10.876 0.237 1.568 1.00 97.75 109 VAL A N 1
ATOM 818 C CA . VAL A 1 109 ? -9.775 0.708 0.724 1.00 97.75 109 VAL A CA 1
ATOM 819 C C . VAL A 1 109 ? -10.331 1.032 -0.648 1.00 97.75 109 VAL A C 1
ATOM 821 O O . VAL A 1 109 ? -10.256 0.222 -1.564 1.00 97.75 109 VAL A O 1
ATOM 824 N N . GLY A 1 110 ? -10.956 2.200 -0.767 1.00 95.38 110 GLY A N 1
ATOM 825 C CA . GLY A 1 110 ? -11.393 2.756 -2.047 1.00 95.38 110 GLY A CA 1
ATOM 826 C C . GLY A 1 110 ? -10.307 3.583 -2.742 1.00 95.38 110 GLY A C 1
ATOM 827 O O . GLY A 1 110 ? -9.188 3.735 -2.241 1.00 95.38 110 GLY A O 1
ATOM 828 N N . SER A 1 111 ? -10.669 4.191 -3.873 1.00 94.19 111 SER A N 1
ATOM 829 C CA . SER A 1 111 ? -9.773 5.005 -4.712 1.00 94.19 111 SER A CA 1
ATOM 830 C C . SER A 1 111 ? -9.039 6.111 -3.941 1.00 94.19 111 SER A C 1
ATOM 832 O O . SER A 1 111 ? -7.860 6.359 -4.186 1.00 94.19 111 SER A O 1
ATOM 834 N N . GLN A 1 112 ? -9.697 6.743 -2.963 1.00 95.75 112 GLN A N 1
ATOM 835 C CA . GLN A 1 112 ? -9.091 7.763 -2.103 1.00 95.75 112 GLN A CA 1
ATOM 836 C C . GLN A 1 112 ? -7.953 7.203 -1.234 1.00 95.75 112 GLN A C 1
ATOM 838 O O . GLN A 1 112 ? -6.886 7.812 -1.149 1.00 95.75 112 GLN A O 1
ATOM 843 N N . SER A 1 113 ? -8.160 6.037 -0.615 1.00 97.56 113 SER A N 1
ATOM 844 C CA . SER A 1 113 ? -7.149 5.387 0.229 1.00 97.56 113 SER A CA 1
ATOM 845 C C . SER A 1 113 ? -5.971 4.905 -0.612 1.00 97.56 113 SER A C 1
ATOM 847 O O . SER A 1 113 ? -4.816 5.153 -0.266 1.00 97.56 113 SER A O 1
ATOM 849 N N . TRP A 1 114 ? -6.257 4.308 -1.770 1.00 96.62 114 TRP A N 1
ATOM 850 C CA . TRP A 1 114 ? -5.226 3.887 -2.710 1.00 96.62 114 TRP A CA 1
ATOM 851 C C . TRP A 1 114 ? -4.377 5.047 -3.224 1.00 96.62 114 TRP A C 1
ATOM 853 O O . TRP A 1 114 ? -3.150 4.986 -3.155 1.00 96.62 114 TRP A O 1
ATOM 863 N N . ASN A 1 115 ? -5.011 6.134 -3.669 1.00 94.44 115 ASN A N 1
ATOM 864 C CA . ASN A 1 115 ? -4.300 7.331 -4.110 1.00 94.44 115 ASN A CA 1
ATOM 865 C C . ASN A 1 115 ? -3.501 7.968 -2.962 1.00 94.44 115 ASN A C 1
ATOM 867 O O . ASN A 1 115 ? -2.383 8.442 -3.162 1.00 94.44 115 ASN A O 1
ATOM 871 N N . GLY A 1 116 ? -4.047 7.954 -1.743 1.00 95.06 116 GLY A N 1
ATOM 872 C CA . GLY A 1 116 ? -3.350 8.421 -0.551 1.00 95.06 116 GLY A CA 1
ATOM 873 C C . GLY A 1 116 ? -2.069 7.631 -0.270 1.00 95.06 116 GLY A C 1
ATOM 874 O O . GLY A 1 116 ? -1.033 8.237 0.012 1.00 95.06 116 GLY A O 1
ATOM 875 N N . ALA A 1 117 ? -2.113 6.304 -0.404 1.00 95.75 117 ALA A N 1
ATOM 876 C CA . ALA A 1 117 ? -0.941 5.448 -0.259 1.00 95.75 117 ALA A CA 1
ATOM 877 C C . ALA A 1 117 ? 0.061 5.627 -1.413 1.00 95.75 117 ALA A C 1
ATOM 879 O O . ALA A 1 117 ? 1.257 5.760 -1.160 1.00 95.75 117 ALA A O 1
ATOM 880 N N . GLU A 1 118 ? -0.406 5.721 -2.661 1.00 94.38 118 GLU A N 1
ATOM 881 C CA . GLU A 1 118 ? 0.454 5.952 -3.832 1.00 94.38 118 GLU A CA 1
ATOM 882 C C . GLU A 1 118 ? 1.249 7.260 -3.711 1.00 94.38 118 GLU A C 1
ATOM 884 O O . GLU A 1 118 ? 2.441 7.295 -4.002 1.00 94.38 118 GLU A O 1
ATOM 889 N N . ARG A 1 119 ? 0.637 8.327 -3.181 1.00 92.88 119 ARG A N 1
ATOM 890 C CA . ARG A 1 119 ? 1.316 9.613 -2.921 1.00 92.88 119 ARG A CA 1
ATOM 891 C C . ARG A 1 119 ? 2.462 9.529 -1.914 1.00 92.88 119 ARG A C 1
ATOM 893 O O . ARG A 1 119 ? 3.249 10.469 -1.828 1.00 92.88 119 ARG A O 1
ATOM 900 N N . ARG A 1 120 ? 2.525 8.463 -1.116 1.00 92.44 120 ARG A N 1
ATOM 901 C CA . ARG A 1 120 ? 3.610 8.225 -0.155 1.00 92.44 120 ARG A CA 1
ATOM 902 C C . ARG A 1 120 ? 4.735 7.373 -0.732 1.00 92.44 120 ARG A C 1
ATOM 904 O O . ARG A 1 120 ? 5.750 7.207 -0.056 1.00 92.44 120 ARG A O 1
ATOM 911 N N . LEU A 1 121 ? 4.581 6.858 -1.953 1.00 94.06 121 LEU A N 1
ATOM 912 C CA . LEU A 1 121 ? 5.665 6.174 -2.639 1.00 94.06 121 LEU A CA 1
ATOM 913 C C . LEU A 1 121 ? 6.815 7.143 -2.897 1.00 94.06 121 LEU A C 1
ATOM 915 O O . LEU A 1 121 ? 6.617 8.267 -3.360 1.00 94.06 121 LEU A O 1
ATOM 919 N N . LYS A 1 122 ? 8.032 6.677 -2.638 1.00 95.12 122 LYS A N 1
ATOM 920 C CA . LYS A 1 122 ? 9.252 7.363 -3.046 1.00 95.12 122 LYS A CA 1
ATOM 921 C C . LYS A 1 122 ? 9.887 6.574 -4.165 1.00 95.12 122 LYS A C 1
ATOM 923 O O . LYS A 1 122 ? 10.022 5.357 -4.079 1.00 95.12 122 LYS A O 1
ATOM 928 N N . TYR A 1 123 ? 10.234 7.279 -5.228 1.00 96.38 123 TYR A N 1
ATOM 929 C CA . TYR A 1 123 ? 11.021 6.711 -6.304 1.00 96.38 123 TYR A CA 1
ATOM 930 C C . TYR A 1 123 ? 12.448 6.460 -5.818 1.00 96.38 123 TYR A C 1
ATOM 932 O O . TYR A 1 123 ? 13.049 7.347 -5.217 1.00 96.38 123 TYR A O 1
ATOM 940 N N . GLU A 1 124 ? 12.980 5.278 -6.113 1.00 96.75 124 GLU A N 1
ATOM 941 C CA . GLU A 1 124 ? 14.321 4.876 -5.688 1.00 96.75 124 GLU A CA 1
ATOM 942 C C . GLU A 1 124 ? 15.279 4.776 -6.874 1.00 96.75 124 GLU A C 1
ATOM 944 O O . GLU A 1 124 ? 16.315 5.437 -6.906 1.00 96.75 124 GLU A O 1
ATOM 949 N N . THR A 1 125 ? 14.953 3.938 -7.860 1.00 98.00 125 THR A N 1
ATOM 950 C CA . THR A 1 125 ? 15.836 3.647 -8.997 1.00 98.00 125 THR A CA 1
ATOM 951 C C . THR A 1 125 ? 15.059 3.013 -10.150 1.00 98.00 125 THR A C 1
ATOM 953 O O . THR A 1 125 ? 13.844 2.837 -10.080 1.00 98.00 125 THR A O 1
ATOM 956 N N . TYR A 1 126 ? 15.758 2.637 -11.216 1.00 97.81 126 TYR A N 1
ATOM 957 C CA . TYR A 1 126 ? 15.198 1.931 -12.355 1.00 97.81 126 TYR A CA 1
ATOM 958 C C . TYR A 1 126 ? 16.201 0.972 -12.997 1.00 97.81 126 TYR A C 1
ATOM 960 O O . TYR A 1 126 ? 17.413 1.150 -12.897 1.00 97.81 126 TYR A O 1
ATOM 968 N N . ASP A 1 127 ? 15.677 -0.015 -13.720 1.00 97.50 127 ASP A N 1
ATOM 969 C CA . ASP A 1 127 ? 16.435 -0.833 -14.666 1.00 97.50 127 ASP A CA 1
ATOM 970 C C . ASP A 1 127 ? 15.760 -0.824 -16.055 1.00 97.50 127 ASP A C 1
ATOM 972 O O . ASP A 1 127 ? 14.912 0.028 -16.351 1.00 97.50 127 ASP A O 1
ATOM 976 N N . ALA A 1 128 ? 16.162 -1.735 -16.945 1.00 97.50 128 ALA A N 1
ATOM 977 C CA . ALA A 1 128 ? 15.594 -1.841 -18.290 1.00 97.50 128 ALA A CA 1
ATOM 978 C C . ALA A 1 128 ? 14.104 -2.250 -18.309 1.00 97.50 128 ALA A C 1
ATOM 980 O O . ALA A 1 128 ? 13.411 -1.980 -19.285 1.00 97.50 128 ALA A O 1
ATOM 981 N N . THR A 1 129 ? 13.608 -2.884 -17.247 1.00 97.50 129 THR A N 1
ATOM 982 C CA . THR A 1 129 ? 12.272 -3.492 -17.150 1.00 97.50 129 THR A CA 1
ATOM 983 C C . THR A 1 129 ? 11.370 -2.772 -16.146 1.00 97.50 129 THR A C 1
ATOM 985 O O . THR A 1 129 ? 10.162 -2.677 -16.368 1.00 97.50 129 THR A O 1
ATOM 988 N N . TYR A 1 130 ? 11.930 -2.253 -15.052 1.00 97.12 130 TYR A N 1
ATOM 989 C CA . TYR A 1 130 ? 11.174 -1.770 -13.902 1.00 97.12 130 TYR A CA 1
ATOM 990 C C . TYR A 1 130 ? 11.598 -0.378 -13.436 1.00 97.12 130 TYR A C 1
ATOM 992 O O . TYR A 1 130 ? 12.775 -0.017 -13.480 1.00 97.12 130 TYR A O 1
ATOM 1000 N N . ASP A 1 131 ? 10.623 0.371 -12.928 1.00 97.44 131 ASP A N 1
ATOM 1001 C CA . ASP A 1 131 ? 10.842 1.471 -11.989 1.00 97.44 131 ASP A CA 1
ATOM 1002 C C . ASP A 1 131 ? 10.637 0.948 -10.565 1.00 97.44 131 ASP A C 1
ATOM 1004 O O . ASP A 1 131 ? 9.658 0.247 -10.298 1.00 97.44 131 ASP A O 1
ATOM 1008 N N . TYR A 1 132 ? 11.556 1.266 -9.657 1.00 96.75 132 TYR A N 1
ATOM 1009 C CA . TYR A 1 132 ? 11.545 0.810 -8.269 1.00 96.75 132 TYR A CA 1
ATOM 1010 C C . TYR A 1 132 ? 11.163 1.945 -7.329 1.00 96.75 132 TYR A C 1
ATOM 1012 O O . TYR A 1 132 ? 11.633 3.078 -7.452 1.00 96.75 132 TYR A O 1
ATOM 1020 N N . TYR A 1 133 ? 10.338 1.597 -6.352 1.00 96.69 133 TYR A N 1
ATOM 1021 C CA . TYR A 1 133 ? 9.800 2.504 -5.358 1.00 96.69 133 TYR A CA 1
ATOM 1022 C C . TYR A 1 133 ? 9.916 1.887 -3.973 1.00 96.69 133 TYR A C 1
ATOM 1024 O O . TYR A 1 133 ? 9.964 0.662 -3.819 1.00 96.69 133 TYR A O 1
ATOM 1032 N N . ASN A 1 134 ? 9.859 2.735 -2.956 1.00 95.44 134 ASN A N 1
ATOM 1033 C CA . ASN A 1 134 ? 9.588 2.295 -1.605 1.00 95.44 134 ASN A CA 1
ATOM 1034 C C . ASN A 1 134 ? 8.351 2.975 -1.020 1.00 95.44 134 ASN A C 1
ATOM 1036 O O . ASN A 1 134 ? 7.981 4.090 -1.386 1.00 95.44 134 ASN A O 1
ATOM 1040 N N . TYR A 1 135 ? 7.708 2.268 -0.100 1.00 95.06 135 TYR A N 1
ATOM 1041 C CA . TYR A 1 135 ? 6.737 2.827 0.822 1.00 95.06 135 TYR A CA 1
ATOM 1042 C C . TYR A 1 135 ? 7.341 2.740 2.219 1.00 95.06 135 TYR A C 1
ATOM 1044 O O . TYR A 1 135 ? 7.514 1.645 2.759 1.00 95.06 135 TYR A O 1
ATOM 1052 N N . ALA A 1 136 ? 7.667 3.888 2.804 1.00 89.38 136 ALA A N 1
ATOM 1053 C CA . ALA A 1 136 ? 8.075 3.986 4.198 1.00 89.38 136 ALA A CA 1
ATOM 1054 C C . ALA A 1 136 ? 6.879 4.474 5.019 1.00 89.38 136 ALA A C 1
ATOM 1056 O O . ALA A 1 136 ? 6.327 5.536 4.721 1.00 89.38 136 ALA A O 1
ATOM 1057 N N . GLY A 1 137 ? 6.480 3.711 6.041 1.00 86.50 137 GLY A N 1
ATOM 1058 C CA . GLY A 1 137 ? 5.455 4.173 6.980 1.00 86.50 137 GLY A CA 1
ATOM 1059 C C . GLY A 1 137 ? 5.899 5.430 7.736 1.00 86.50 137 GLY A C 1
ATOM 1060 O O . GLY A 1 137 ? 7.052 5.853 7.644 1.00 86.50 137 GLY A O 1
ATOM 1061 N N . VAL A 1 138 ? 5.008 6.021 8.531 1.00 84.44 138 VAL A N 1
ATOM 1062 C CA . VAL A 1 138 ? 5.232 7.313 9.204 1.00 84.44 138 VAL A CA 1
ATOM 1063 C C . VAL A 1 138 ? 6.501 7.346 10.062 1.00 84.44 138 VAL A C 1
ATOM 1065 O O . VAL A 1 138 ? 7.146 8.389 10.139 1.00 84.44 138 VAL A O 1
ATOM 1068 N N . THR A 1 139 ? 6.899 6.228 10.681 1.00 83.12 139 THR A N 1
ATOM 1069 C CA . THR A 1 139 ? 8.141 6.174 11.477 1.00 83.12 139 THR A CA 1
ATOM 1070 C C . THR A 1 139 ? 9.398 5.919 10.642 1.00 83.12 139 THR A C 1
ATOM 1072 O O . THR A 1 139 ? 10.503 6.049 11.155 1.00 83.12 139 THR A O 1
ATOM 1075 N N . GLY A 1 140 ? 9.255 5.515 9.377 1.00 85.81 140 GLY A N 1
ATOM 1076 C CA . GLY A 1 140 ? 10.357 5.148 8.484 1.00 85.81 140 GLY A CA 1
ATOM 1077 C C . GLY A 1 140 ? 11.066 3.828 8.816 1.00 85.81 140 GLY A C 1
ATOM 1078 O O . GLY A 1 140 ? 11.931 3.403 8.061 1.00 85.81 140 GLY A O 1
ATOM 1079 N N . GLU A 1 141 ? 10.708 3.155 9.913 1.00 87.94 141 GLU A N 1
ATOM 1080 C CA . GLU A 1 141 ? 11.411 1.950 10.387 1.00 87.94 141 GLU A CA 1
ATOM 1081 C C . GLU A 1 141 ? 11.084 0.686 9.586 1.00 87.94 141 GLU A C 1
ATOM 1083 O O . GLU A 1 141 ? 11.863 -0.265 9.574 1.00 87.94 141 GLU A O 1
ATOM 1088 N N . ARG A 1 142 ? 9.911 0.645 8.950 1.00 91.69 142 ARG A N 1
ATOM 1089 C CA . ARG A 1 142 ? 9.477 -0.467 8.104 1.00 91.69 142 ARG A CA 1
ATOM 1090 C C . ARG A 1 142 ? 9.250 0.052 6.696 1.00 91.69 142 ARG A C 1
ATOM 1092 O O . ARG A 1 142 ? 8.513 1.018 6.493 1.00 91.69 142 ARG A O 1
ATOM 1099 N N . VAL A 1 143 ? 9.888 -0.617 5.743 1.00 90.88 143 VAL A N 1
ATOM 1100 C CA . VAL A 1 143 ? 9.881 -0.243 4.332 1.00 90.88 143 VAL A CA 1
ATOM 1101 C C . VAL A 1 143 ? 9.348 -1.403 3.507 1.00 90.88 143 VAL A C 1
ATOM 1103 O O . VAL A 1 143 ? 9.732 -2.556 3.709 1.00 90.88 143 VAL A O 1
ATOM 1106 N N . VAL A 1 144 ? 8.461 -1.084 2.574 1.00 92.81 144 VAL A N 1
ATOM 1107 C CA . VAL A 1 144 ? 7.969 -2.002 1.546 1.00 92.81 144 VAL A CA 1
ATOM 1108 C C . VAL A 1 144 ? 8.642 -1.616 0.246 1.00 92.81 144 VAL A C 1
ATOM 1110 O O . VAL A 1 144 ? 8.612 -0.445 -0.123 1.00 92.81 144 VAL A O 1
ATOM 1113 N N . ASN A 1 145 ? 9.219 -2.584 -0.456 1.00 95.00 145 ASN A N 1
ATOM 1114 C CA . ASN A 1 145 ? 9.744 -2.358 -1.796 1.00 95.00 145 ASN A CA 1
ATOM 1115 C C . ASN A 1 145 ? 8.671 -2.695 -2.823 1.00 95.00 145 ASN A C 1
ATOM 1117 O O . ASN A 1 145 ? 8.011 -3.736 -2.738 1.00 95.00 145 ASN A O 1
ATOM 1121 N N . LEU A 1 146 ? 8.525 -1.812 -3.800 1.00 95.50 146 LEU A N 1
ATOM 1122 C CA . LEU A 1 146 ? 7.568 -1.927 -4.883 1.00 95.50 146 LEU A CA 1
ATOM 1123 C C . LEU A 1 146 ? 8.290 -1.715 -6.204 1.00 95.50 146 LEU A C 1
ATOM 1125 O O . LEU A 1 146 ? 9.324 -1.052 -6.270 1.00 95.50 146 LEU A O 1
ATOM 1129 N N . ARG A 1 147 ? 7.747 -2.282 -7.272 1.00 95.06 147 ARG A N 1
ATOM 1130 C CA . ARG A 1 147 ? 8.231 -2.004 -8.619 1.00 95.06 147 ARG A CA 1
ATOM 1131 C C . ARG A 1 147 ? 7.086 -1.985 -9.609 1.00 95.06 147 ARG A C 1
ATOM 1133 O O . ARG A 1 147 ? 6.116 -2.726 -9.448 1.00 95.06 147 ARG A O 1
ATOM 1140 N N . LYS A 1 148 ? 7.229 -1.169 -10.641 1.00 94.50 148 LYS A N 1
ATOM 1141 C CA . LYS A 1 148 ? 6.283 -1.052 -11.745 1.00 94.50 148 LYS A CA 1
ATOM 1142 C C . LYS A 1 148 ? 6.962 -1.482 -13.032 1.00 94.50 148 LYS A C 1
ATOM 1144 O O . LYS A 1 148 ? 8.041 -0.989 -13.349 1.00 94.50 148 LYS A O 1
ATOM 1149 N N . ASN A 1 149 ? 6.361 -2.416 -13.759 1.00 94.06 149 ASN A N 1
ATOM 1150 C CA . ASN A 1 149 ? 6.851 -2.810 -15.076 1.00 94.06 149 ASN A CA 1
ATOM 1151 C C . ASN A 1 149 ? 6.636 -1.654 -16.062 1.00 94.06 149 ASN A C 1
ATOM 1153 O O . ASN A 1 149 ? 5.520 -1.157 -16.198 1.00 94.06 149 ASN A O 1
ATOM 1157 N N . LYS A 1 150 ? 7.691 -1.237 -16.762 1.00 92.62 150 LYS A N 1
ATOM 1158 C CA . LYS A 1 150 ? 7.654 -0.097 -17.691 1.00 92.62 150 LYS A CA 1
ATOM 1159 C C . LYS A 1 150 ? 6.816 -0.359 -18.937 1.00 92.62 150 LYS A C 1
ATOM 1161 O O . LYS A 1 150 ? 6.206 0.563 -19.467 1.00 92.62 150 LYS A O 1
ATOM 1166 N N . SER A 1 151 ? 6.799 -1.601 -19.412 1.00 91.31 151 SER A N 1
ATOM 1167 C CA . SER A 1 151 ? 6.092 -1.990 -20.633 1.00 91.31 151 SER A CA 1
ATOM 1168 C C . SER A 1 151 ? 4.623 -2.299 -20.377 1.00 91.31 151 SER A C 1
ATOM 1170 O O . SER A 1 151 ? 3.780 -1.932 -21.188 1.00 91.31 151 SER A O 1
ATOM 1172 N N . THR A 1 152 ? 4.310 -2.977 -19.269 1.00 89.06 152 THR A N 1
ATOM 1173 C CA . THR A 1 152 ? 2.930 -3.391 -18.968 1.00 89.06 152 THR A CA 1
ATOM 1174 C C . THR A 1 152 ? 2.213 -2.433 -18.025 1.00 89.06 152 THR A C 1
ATOM 1176 O O . THR A 1 152 ? 0.991 -2.406 -18.012 1.00 89.06 152 THR A O 1
ATOM 1179 N N . GLY A 1 153 ? 2.938 -1.642 -17.232 1.00 88.06 153 GLY A N 1
ATOM 1180 C CA . GLY A 1 153 ? 2.363 -0.800 -16.184 1.00 88.06 153 GLY A CA 1
ATOM 1181 C C . GLY A 1 153 ? 1.921 -1.566 -14.932 1.00 88.06 153 GLY A C 1
ATOM 1182 O O . GLY A 1 153 ? 1.371 -0.935 -14.030 1.00 88.06 153 GLY A O 1
ATOM 1183 N N . GLU A 1 154 ? 2.162 -2.882 -14.873 1.00 89.56 154 GLU A N 1
ATOM 1184 C CA . GLU A 1 154 ? 1.813 -3.746 -13.740 1.00 89.56 154 GLU A CA 1
ATOM 1185 C C . GLU A 1 154 ? 2.670 -3.439 -12.510 1.00 89.56 154 GLU A C 1
ATOM 1187 O O . GLU A 1 154 ? 3.889 -3.249 -12.610 1.00 89.56 154 GLU A O 1
ATOM 1192 N N . TRP A 1 155 ? 2.035 -3.470 -11.341 1.00 92.19 155 TRP A N 1
ATOM 1193 C CA . TRP A 1 155 ? 2.698 -3.300 -10.055 1.00 92.19 155 TRP A CA 1
ATOM 1194 C C . TRP A 1 155 ? 3.038 -4.632 -9.391 1.00 92.19 155 TRP A C 1
ATOM 1196 O O . TRP A 1 155 ? 2.304 -5.616 -9.474 1.00 92.19 155 TRP A O 1
ATOM 1206 N N . PHE A 1 156 ? 4.158 -4.625 -8.678 1.00 93.12 156 PHE A N 1
ATOM 1207 C CA . PHE A 1 156 ? 4.627 -5.725 -7.852 1.00 93.12 156 PHE A CA 1
ATOM 1208 C C . PHE A 1 156 ? 5.105 -5.184 -6.509 1.00 93.12 156 PHE A C 1
ATOM 1210 O O . PHE A 1 156 ? 5.602 -4.057 -6.425 1.00 93.12 156 PHE A O 1
ATOM 1217 N N . PHE A 1 157 ? 5.022 -6.005 -5.470 1.00 93.56 157 PHE A N 1
ATOM 1218 C CA . PHE A 1 157 ? 5.500 -5.663 -4.133 1.00 93.56 157 PHE A CA 1
ATOM 1219 C C . PHE A 1 157 ? 6.252 -6.832 -3.502 1.00 93.56 157 PHE A C 1
ATOM 1221 O O . PHE A 1 157 ? 6.019 -7.995 -3.839 1.00 93.56 157 PHE A O 1
ATOM 1228 N N . GLN A 1 158 ? 7.165 -6.529 -2.582 1.00 93.31 158 GLN A N 1
ATOM 1229 C CA . GLN A 1 158 ? 7.807 -7.546 -1.758 1.00 93.31 158 GLN A CA 1
ATOM 1230 C C . GLN A 1 158 ? 7.004 -7.783 -0.481 1.00 93.31 158 GLN A C 1
ATOM 1232 O O . GLN A 1 158 ? 6.776 -6.852 0.294 1.00 93.31 158 GLN A O 1
ATOM 1237 N N . LYS A 1 159 ? 6.623 -9.041 -0.224 1.00 83.12 159 LYS A N 1
ATOM 1238 C CA . LYS A 1 159 ? 6.051 -9.412 1.075 1.00 83.12 159 LYS A CA 1
ATOM 1239 C C . LYS A 1 159 ? 7.145 -9.317 2.155 1.00 83.12 159 LYS A C 1
ATOM 1241 O O . LYS A 1 159 ? 8.255 -9.821 1.935 1.00 83.12 159 LYS A O 1
ATOM 1246 N N . PRO A 1 160 ? 6.857 -8.734 3.333 1.00 76.56 160 PRO A N 1
ATOM 1247 C CA . PRO A 1 160 ? 7.774 -8.778 4.468 1.00 76.56 160 PRO A CA 1
ATOM 1248 C C . PRO A 1 160 ? 8.129 -10.235 4.813 1.00 76.56 160 PRO A C 1
ATOM 1250 O O . PRO A 1 160 ? 7.245 -11.088 4.791 1.00 76.56 160 PRO A O 1
ATOM 1253 N N . LEU A 1 161 ? 9.404 -10.503 5.136 1.00 67.56 161 LEU A N 1
ATOM 1254 C CA . LEU A 1 161 ? 10.058 -11.800 5.442 1.00 67.56 161 LEU A CA 1
ATOM 1255 C C . LEU A 1 161 ? 10.804 -12.492 4.304 1.00 67.56 161 LEU A C 1
ATOM 1257 O O . LEU A 1 161 ? 11.996 -12.743 4.442 1.00 67.56 161 LEU A O 1
ATOM 1261 N N . ASN A 1 162 ? 10.124 -12.869 3.222 1.00 77.38 162 ASN A N 1
ATOM 1262 C CA . ASN A 1 162 ? 10.745 -13.703 2.183 1.00 77.38 162 ASN A CA 1
ATOM 1263 C C . ASN A 1 162 ? 11.305 -12.891 1.013 1.00 77.38 162 ASN A C 1
ATOM 1265 O O . ASN A 1 162 ? 11.860 -13.479 0.087 1.00 77.38 162 ASN A O 1
ATOM 1269 N N . MET A 1 163 ? 11.118 -11.561 1.034 1.00 82.50 163 MET A N 1
ATOM 1270 C CA . MET A 1 163 ? 11.546 -10.622 -0.013 1.00 82.50 163 MET A CA 1
ATOM 1271 C C . MET A 1 163 ? 11.131 -11.055 -1.429 1.00 82.50 163 MET A C 1
ATOM 1273 O O . MET A 1 163 ? 11.719 -10.645 -2.431 1.00 82.50 163 MET A O 1
ATOM 1277 N N . THR A 1 164 ? 10.107 -11.903 -1.518 1.00 87.06 164 THR A N 1
ATOM 1278 C CA . THR A 1 164 ? 9.617 -12.451 -2.774 1.00 87.06 164 THR A CA 1
ATOM 1279 C C . THR A 1 164 ? 8.683 -11.431 -3.402 1.00 87.06 164 THR A C 1
ATOM 1281 O O . THR A 1 164 ? 7.884 -10.808 -2.703 1.00 87.06 164 THR A O 1
ATOM 1284 N N . TRP A 1 165 ? 8.805 -11.251 -4.715 1.00 88.69 165 TRP A N 1
ATOM 1285 C CA . TRP A 1 165 ? 7.948 -10.355 -5.480 1.00 88.69 165 TRP A CA 1
ATOM 1286 C C . TRP A 1 165 ? 6.609 -11.024 -5.782 1.00 88.69 165 TRP A C 1
ATOM 1288 O O . TRP A 1 165 ? 6.578 -12.099 -6.377 1.00 88.69 165 TRP A O 1
ATOM 1298 N N . TYR A 1 166 ? 5.524 -10.356 -5.410 1.00 88.31 166 TYR A N 1
ATOM 1299 C CA . TYR A 1 166 ? 4.150 -10.724 -5.741 1.00 88.31 166 TYR A CA 1
ATOM 1300 C C . TYR A 1 166 ? 3.584 -9.685 -6.703 1.00 88.31 166 TYR A C 1
ATOM 1302 O O . TYR A 1 166 ? 3.946 -8.509 -6.625 1.00 88.31 166 TYR A O 1
ATOM 1310 N N . ASP A 1 167 ? 2.721 -10.114 -7.619 1.00 85.19 167 ASP A N 1
ATOM 1311 C CA . ASP A 1 167 ? 1.907 -9.192 -8.412 1.00 85.19 167 ASP A CA 1
ATOM 1312 C C . ASP A 1 167 ? 0.779 -8.580 -7.560 1.00 85.19 167 ASP A C 1
ATOM 1314 O O . ASP A 1 167 ? 0.584 -8.951 -6.403 1.00 85.19 167 ASP A O 1
ATOM 1318 N N . THR A 1 168 ? 0.022 -7.638 -8.118 1.00 80.25 168 THR A N 1
ATOM 1319 C CA . THR A 1 168 ? -1.163 -7.039 -7.475 1.00 80.25 168 THR A CA 1
ATOM 1320 C C . THR A 1 168 ? -2.477 -7.708 -7.888 1.00 80.25 168 THR A C 1
ATOM 1322 O O . THR A 1 168 ? -3.522 -7.064 -7.912 1.00 80.25 168 THR A O 1
ATOM 1325 N N . SER A 1 169 ? -2.443 -9.002 -8.218 1.00 76.81 169 SER A N 1
ATOM 1326 C CA . SER A 1 169 ? -3.640 -9.755 -8.604 1.00 76.81 169 SER A CA 1
ATOM 1327 C C . SER A 1 169 ? -4.648 -9.902 -7.456 1.00 76.81 169 SER A C 1
ATOM 1329 O O . SER A 1 169 ? -4.292 -10.012 -6.278 1.00 76.81 169 SER A O 1
ATOM 1331 N N . HIS A 1 170 ? -5.929 -9.992 -7.796 1.00 64.25 170 HIS A N 1
ATOM 1332 C CA . HIS A 1 170 ? -6.942 -10.591 -6.928 1.00 64.25 170 HIS A CA 1
ATOM 1333 C C . HIS A 1 170 ? -7.742 -11.607 -7.743 1.00 64.25 170 HIS A C 1
ATOM 1335 O O . HIS A 1 170 ? -8.539 -11.284 -8.613 1.00 64.25 170 HIS A O 1
ATOM 1341 N N . GLY A 1 171 ? -7.418 -12.874 -7.529 1.00 51.97 171 GLY A N 1
ATOM 1342 C CA . GLY A 1 171 ? -8.107 -14.025 -8.090 1.00 51.97 171 GLY A CA 1
ATOM 1343 C C . GLY A 1 171 ? -8.007 -15.144 -7.064 1.00 51.97 171 GLY A C 1
ATOM 1344 O O . GLY A 1 171 ? -6.950 -15.314 -6.451 1.00 51.97 171 GLY A O 1
ATOM 1345 N N . SER A 1 172 ? -9.128 -15.820 -6.824 1.00 38.91 172 SER A N 1
ATOM 1346 C CA . SER A 1 172 ? -9.217 -17.042 -6.017 1.00 38.91 172 SER A CA 1
ATOM 1347 C C . SER A 1 172 ? -8.486 -18.201 -6.680 1.00 38.91 172 SER A C 1
ATOM 1349 O O . SER A 1 172 ? -8.710 -18.361 -7.904 1.00 38.91 172 SER A O 1
#

Radius of gyration: 26.09 Å; chains: 1; bounding box: 42×104×56 Å

Secondary structure (DSSP, 8-state):
--------------------------------BS-GGGSPPB-SSTTSB-BSHHHHHHHHHHHHTTSS-GGG-SSB--HHHHHHHHHHHHHHHHHPPTTPPP---SS-B-HHHHHHHHTTEEEEEE-SSEEEEEEE-TTSSSEEEEEEETTT-BEEEEPTTT--EEE-----

Sequence (172 aa):
MLRRNLARLLLTAAVTLGISAAAGVPASAHKVYGSWSDNDQLCAVSTCVNTGNLVRLWQTILYAEKLLPQADIDGEFGSQSANATINWQKQYNSNRPAGAPTIDVDGWVGSQSWNGAERRLKYETYDATYDYYNYAGVTGERVVNLRKNKSTGEWFFQKPLNMTWYDTSHGS

Foldseek 3Di:
DDDDDDDDDDDDDDDDDDDPPPPPPFPPFPFDAAAQLPPWKEAQDPPTQFFDVLQLVLLLLLVLQVLHPLVPSPRGRHPSQLNSQLVVLVVCQVDPPPPQDRDDRRSMCHSSNRNSQRVQWDFDDDDPFWTKIWRHHPVSPGIKIKIAGPPGRWIWTQRPPPRDIDTNTRTD